Protein 5YDE (pdb70)

InterPro domains:
  IPR007852 Cdc73/Parafibromin [PTHR12466] (1-527)
  IPR031336 Cell division control protein 73, C-terminal [PF05179] (357-520)
  IPR032041 Paf1 complex subunit Cdc73, N-terminal domain [PF16050] (1-297)
  IPR038103 Cell division control protein 73, C-terminal domain superfamily [G3DSA:3.40.50.11990] (348-527)

Radius of gyration: 13.55 Å; Cα contacts (8 Å, |Δi|>4): 146; chains: 1; bounding box: 36×31×32 Å

Sequence (111 aa):
MADVLSVLRQYNIQKKKEIVVKGDEVIFGEFFSWPKKN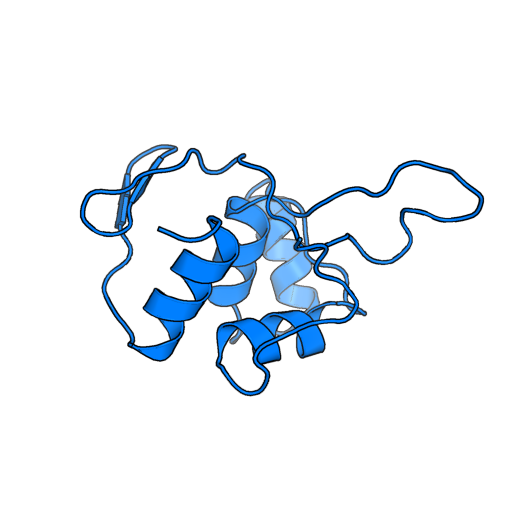VKKTNYVVWGTGKEGQPREYYTLDSILFLLNNVVHLSHPVYVRRAATENIPVVRRRRPDRKDLLGYLNGEEASTTSASIDRS

Secondary structure (DSSP, 8-state):
---HHHHHHHHHHHT---EEETTEEEETTEEEETT-EEEEEPTT-S-TTPPP-EEEHHHHHHHHHTTTS-HHHHHHHHHHHT-PPPPHHHHHHHHHHHTTS-S--TTB---

Structure (mmCIF, N/CA/C/O backbone):
data_5YDE
#
_entry.id   5YDE
#
_cell.length_a   38.091
_cell.length_b   43.683
_cell.length_c   67.626
_cell.angle_alpha   90.00
_cell.angle_beta   90.00
_cell.angle_gamma   90.00
#
_symmetry.space_group_name_H-M   'P 21 21 21'
#
loop_
_entity.id
_entity.type
_entity.pdbx_description
1 polymer Parafibromin
2 water water
#
loop_
_atom_site.group_PDB
_atom_site.id
_atom_site.type_symbol
_atom_site.label_atom_id
_atom_site.label_alt_id
_atom_site.label_comp_id
_atom_site.label_asym_id
_atom_site.label_entity_id
_atom_site.label_seq_id
_atom_site.pdbx_PDB_ins_code
_atom_site.Cartn_x
_atom_site.Cartn_y
_atom_site.Cartn_z
_atom_site.occupancy
_atom_site.B_iso_or_equiv
_atom_site.auth_seq_id
_atom_site.auth_comp_id
_atom_site.auth_asym_id
_atom_site.auth_atom_id
_atom_site.pdbx_PDB_model_num
ATOM 1 N N . MET A 1 2 ? 16.262 13.855 -1.395 0.68 17.45 1 MET A N 1
ATOM 2 C CA . MET A 1 2 ? 15.704 12.950 -0.393 1.00 19.91 1 MET A CA 1
ATOM 3 C C . MET A 1 2 ? 16.627 12.851 0.817 1.00 17.41 1 MET A C 1
ATOM 4 O O . MET A 1 2 ? 17.868 12.917 0.682 1.00 18.81 1 MET A O 1
ATOM 6 N N . ALA A 1 3 ? 16.006 12.697 1.977 1.00 18.29 2 ALA A N 1
ATOM 7 C CA . ALA A 1 3 ? 16.710 12.413 3.189 1.00 18.19 2 ALA A CA 1
ATOM 8 C C . ALA A 1 3 ? 16.915 10.886 3.282 0.65 14.01 2 ALA A C 1
ATOM 9 O O . ALA A 1 3 ? 16.626 10.124 2.366 0.50 11.64 2 ALA A O 1
ATOM 13 N N . ASP A 1 4 ? 17.451 10.437 4.394 1.00 12.97 3 ASP A N 1
ATOM 14 C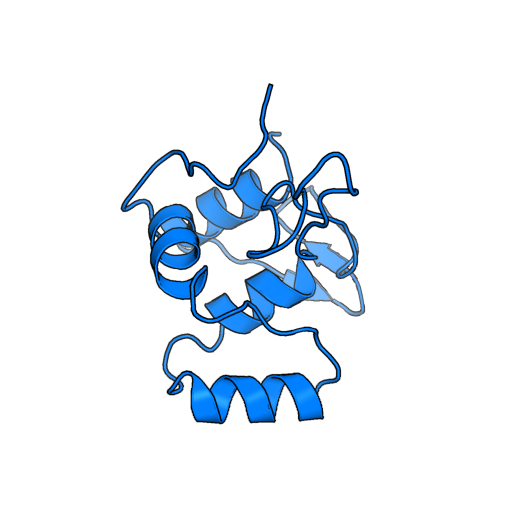 CA . ASP A 1 4 ? 17.665 9.024 4.658 1.00 11.87 3 ASP A CA 1
ATOM 15 C C . ASP A 1 4 ? 16.331 8.277 4.671 1.00 10.35 3 ASP A C 1
ATOM 16 O O . ASP A 1 4 ? 15.285 8.889 4.835 1.00 11.11 3 ASP A O 1
ATOM 24 N N . VAL A 1 5 ? 16.367 6.953 4.533 1.00 9.99 4 VAL A N 1
ATOM 25 C CA . VAL A 1 5 ? 15.154 6.181 4.391 1.00 9.48 4 VAL A CA 1
ATOM 26 C C . VAL A 1 5 ? 14.224 6.345 5.583 1.00 8.24 4 VAL A C 1
ATOM 27 O O . VAL A 1 5 ? 13.006 6.449 5.399 1.00 8.59 4 VAL A O 1
ATOM 40 N N . LEU A 1 6 ? 14.731 6.347 6.808 1.00 8.51 5 LEU A N 1
ATOM 41 C CA . LEU A 1 6 ? 13.838 6.461 7.942 1.00 8.33 5 LEU A CA 1
ATOM 42 C C . LEU A 1 6 ? 13.155 7.823 7.969 1.00 8.29 5 LEU A C 1
ATOM 43 O O . LEU A 1 6 ? 11.982 7.932 8.343 1.00 8.47 5 LEU A O 1
ATOM 56 N N . SER A 1 7 ? 13.861 8.874 7.575 1.00 8.63 6 SER A N 1
ATOM 57 C CA . SER A 1 7 ? 13.229 10.188 7.479 1.00 9.19 6 SER A CA 1
ATOM 58 C C . SER A 1 7 ? 12.134 10.233 6.424 1.00 8.51 6 SER A C 1
ATOM 59 O O . SER A 1 7 ? 11.112 10.912 6.603 1.00 8.84 6 SER A O 1
ATOM 67 N N . VAL A 1 8 ? 12.329 9.523 5.315 1.00 8.29 7 VAL A N 1
ATOM 68 C CA . VAL A 1 8 ? 11.298 9.415 4.285 1.00 8.26 7 VAL A CA 1
ATOM 69 C C . VAL A 1 8 ? 10.083 8.650 4.832 1.00 7.93 7 VAL A C 1
ATOM 70 O O . VAL A 1 8 ? 8.944 9.060 4.635 1.00 8.58 7 VAL A O 1
ATOM 83 N N . LEU A 1 9 ? 10.334 7.538 5.518 1.00 7.67 8 LEU A N 1
ATOM 84 C CA . LEU A 1 9 ? 9.229 6.793 6.126 1.00 7.76 8 LEU A CA 1
ATOM 85 C C . LEU A 1 9 ? 8.446 7.691 7.097 1.00 7.81 8 LEU A C 1
ATOM 86 O O . LEU A 1 9 ? 7.213 7.714 7.080 1.00 8.25 8 LEU A O 1
ATOM 102 N N . ARG A 1 10 ? 9.161 8.439 7.928 1.00 7.45 9 ARG A N 1
ATOM 103 C CA . ARG A 1 10 ? 8.518 9.385 8.836 1.00 7.72 9 ARG A CA 1
ATOM 104 C C . ARG A 1 10 ? 7.648 10.383 8.065 1.00 7.99 9 ARG A C 1
ATOM 105 O O . ARG A 1 10 ? 6.504 10.631 8.464 1.00 8.86 9 ARG A O 1
ATOM 126 N N . GLN A 1 11 ? 8.195 10.977 7.006 1.00 8.58 10 GLN A N 1
ATOM 127 C CA . GLN A 1 11 ? 7.439 11.940 6.225 1.00 10.12 10 GLN A CA 1
ATOM 128 C C . GLN A 1 11 ? 6.157 11.327 5.681 1.00 9.26 10 GLN A C 1
ATOM 129 O O . GLN A 1 11 ? 5.068 11.940 5.764 1.00 10.29 10 GLN A O 1
ATOM 137 N N . TYR A 1 12 ? 6.258 10.125 5.113 1.00 8.54 11 TYR A N 1
ATOM 138 C CA . TYR A 1 12 ? 5.084 9.479 4.555 1.00 9.41 11 TYR A CA 1
ATOM 139 C C . TYR A 1 12 ? 4.079 9.146 5.635 1.00 9.52 11 TYR A C 1
ATOM 140 O O . TYR A 1 12 ? 2.873 9.273 5.418 1.00 10.73 11 TYR A O 1
ATOM 158 N N . ASN A 1 13 ? 4.549 8.688 6.796 1.00 8.65 12 ASN A N 1
ATOM 159 C CA . ASN A 1 13 ? 3.637 8.380 7.871 1.00 8.66 12 ASN A CA 1
ATOM 160 C C . ASN A 1 13 ? 2.912 9.621 8.413 1.00 8.84 12 ASN A C 1
ATOM 161 O O . ASN A 1 13 ? 1.718 9.573 8.700 1.00 10.20 12 ASN A O 1
ATOM 172 N N . ILE A 1 14 ? 3.634 10.726 8.571 1.00 8.72 13 ILE A N 1
ATOM 173 C CA . ILE A 1 14 ? 3.034 11.959 9.070 1.00 9.34 13 ILE A CA 1
ATOM 174 C C . ILE A 1 14 ? 1.928 12.429 8.117 1.00 10.13 13 ILE A C 1
ATOM 175 O O . ILE A 1 14 ? 0.850 12.868 8.561 1.00 11.47 13 ILE A O 1
ATOM 191 N N . GLN A 1 15 ? 2.200 12.343 6.810 1.00 10.65 14 GLN A N 1
ATOM 192 C CA . GLN A 1 15 ? 1.218 12.779 5.815 1.00 12.11 14 GLN A CA 1
ATOM 193 C C . GLN A 1 15 ? 0.171 11.729 5.437 1.00 12.03 14 GLN A C 1
ATOM 194 O O . GLN A 1 15 ? -0.764 12.025 4.698 1.00 13.22 14 GLN A O 1
ATOM 208 N N . LYS A 1 16 ? 0.337 10.511 5.925 1.00 11.32 15 LYS A N 1
ATOM 209 C CA . LYS A 1 16 ? -0.457 9.357 5.550 1.00 12.22 15 LYS A CA 1
ATOM 210 C C . LYS A 1 16 ? -0.478 9.185 4.036 1.00 13.02 15 LYS A C 1
ATOM 211 O O . LYS A 1 16 ? -1.509 8.914 3.429 1.00 16.17 15 LYS A O 1
ATOM 227 N N . LYS A 1 17 ? 0.701 9.340 3.449 1.00 12.55 16 LYS A N 1
ATOM 228 C CA A LYS A 1 17 ? 0.913 9.076 2.035 0.59 13.29 16 LYS A CA 1
ATOM 229 C CA B LYS A 1 17 ? 0.925 9.089 2.042 0.41 14.46 16 LYS A CA 1
ATOM 230 C C . LYS A 1 17 ? 1.155 7.599 1.823 1.00 13.40 16 LYS A C 1
ATOM 231 O O . LYS A 1 17 ? 1.790 6.924 2.640 1.00 13.79 16 LYS A O 1
ATOM 248 N N . GLU A 1 18 ? 0.667 7.106 0.705 1.00 14.79 17 GLU A N 1
ATOM 249 C CA . GLU A 1 18 ? 0.753 5.709 0.370 1.00 15.75 17 GLU A CA 1
ATOM 250 C C . GLU A 1 18 ? 2.196 5.237 0.260 1.00 13.88 17 GLU A C 1
ATOM 251 O O . GLU A 1 18 ? 2.996 5.817 -0.451 1.00 14.44 17 GLU A O 1
ATOM 263 N N . ILE A 1 19 ? 2.473 4.151 0.972 1.00 13.18 18 ILE A N 1
ATOM 264 C CA . ILE A 1 19 ? 3.730 3.412 0.911 1.00 12.87 18 ILE A CA 1
ATOM 265 C C . ILE A 1 19 ? 3.424 2.080 0.236 1.00 13.76 18 ILE A C 1
ATOM 266 O O . ILE A 1 19 ? 2.447 1.431 0.594 1.00 16.90 18 ILE A O 1
ATOM 282 N N . VAL A 1 20 ? 4.223 1.680 -0.746 1.00 11.52 19 VAL A N 1
ATOM 283 C CA . VAL A 1 20 ? 3.943 0.465 -1.500 1.00 11.38 19 VAL A CA 1
ATOM 284 C C . VAL A 1 20 ? 4.998 -0.574 -1.177 1.00 11.55 19 VAL A C 1
ATOM 285 O O . VAL A 1 20 ? 6.182 -0.312 -1.313 1.00 13.66 19 VAL A O 1
ATOM 298 N N . VAL A 1 21 ? 4.576 -1.755 -0.742 1.00 12.56 20 VAL A N 1
ATOM 299 C CA . VAL A 1 21 ? 5.500 -2.862 -0.543 1.00 14.37 20 VAL A CA 1
ATOM 300 C C . VAL A 1 21 ? 5.240 -3.851 -1.661 1.00 15.30 20 VAL A C 1
ATOM 301 O O . VAL A 1 21 ? 4.127 -4.330 -1.789 1.00 17.49 20 VAL A O 1
ATOM 314 N N . LYS A 1 22 ? 6.269 -4.125 -2.466 1.00 15.22 21 LYS A N 1
ATOM 315 C CA . LYS A 1 22 ? 6.185 -5.022 -3.623 1.00 17.79 21 LYS A CA 1
ATOM 316 C C . LYS A 1 22 ? 7.355 -5.965 -3.499 1.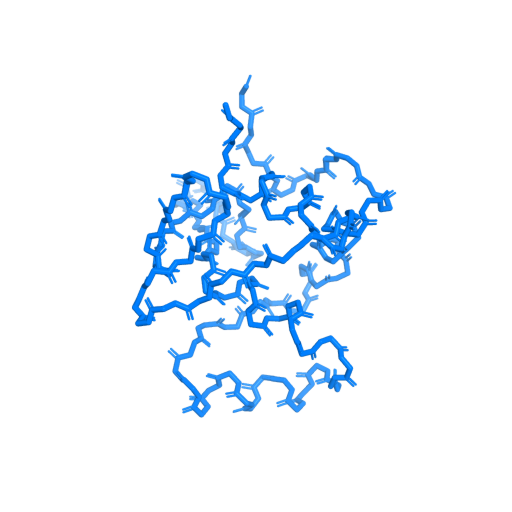00 16.09 21 LYS A C 1
ATOM 317 O O . LYS A 1 22 ? 8.489 -5.550 -3.712 1.00 15.18 21 LYS A O 1
ATOM 323 N N . GLY A 1 23 ? 7.098 -7.225 -3.164 1.00 17.22 22 GLY A N 1
ATOM 324 C CA . GLY A 1 23 ? 8.192 -8.162 -3.001 1.00 17.11 22 GLY A CA 1
ATOM 325 C C . GLY A 1 23 ? 9.072 -7.690 -1.866 1.00 16.21 22 GLY A C 1
ATOM 326 O O . GLY A 1 23 ? 8.579 -7.394 -0.777 1.00 17.49 22 GLY A O 1
ATOM 330 N N . ASP A 1 24 ? 10.365 -7.557 -2.138 1.00 14.65 23 ASP A N 1
ATOM 331 C CA . ASP A 1 24 ? 11.307 -7.069 -1.141 1.00 14.51 23 ASP A CA 1
ATOM 332 C C . ASP A 1 24 ? 11.597 -5.578 -1.267 1.00 13.35 23 ASP A C 1
ATOM 333 O O . ASP A 1 24 ? 12.473 -5.079 -0.577 1.00 15.38 23 ASP A O 1
ATOM 342 N N . GLU A 1 25 ? 10.833 -4.862 -2.089 1.00 11.61 24 GLU A N 1
ATOM 343 C CA . GLU A 1 25 ? 10.990 -3.415 -2.214 1.00 11.29 24 GLU A CA 1
ATOM 344 C C . GLU A 1 25 ? 9.986 -2.683 -1.361 1.00 10.50 24 GLU A C 1
ATOM 345 O O . GLU A 1 25 ? 8.823 -3.075 -1.309 1.00 12.79 24 GLU A O 1
ATOM 357 N N . VAL A 1 26 ? 10.425 -1.581 -0.771 1.00 9.40 25 VAL A N 1
ATOM 358 C CA . VAL A 1 26 ? 9.536 -0.640 -0.110 1.00 9.28 25 VAL A CA 1
ATOM 359 C C . VAL A 1 26 ? 9.674 0.674 -0.881 1.00 8.61 25 VAL A C 1
ATOM 360 O O . VAL A 1 26 ? 10.766 1.228 -1.006 1.00 9.58 25 VAL A O 1
ATOM 373 N N . ILE A 1 27 ? 8.547 1.127 -1.437 1.00 8.68 26 ILE A N 1
ATOM 374 C CA . ILE A 1 27 ? 8.510 2.188 -2.445 1.00 8.50 26 ILE A CA 1
ATOM 375 C C . ILE A 1 27 ? 7.783 3.409 -1.900 1.00 8.51 26 ILE A C 1
ATOM 376 O O . ILE A 1 27 ? 6.644 3.322 -1.415 1.00 9.33 26 ILE A O 1
ATOM 392 N N . PHE A 1 28 ? 8.474 4.536 -2.009 1.00 8.46 27 PHE A N 1
ATOM 393 C CA . PHE A 1 28 ? 8.037 5.848 -1.560 1.00 8.91 27 PHE A CA 1
ATOM 394 C C . PHE A 1 28 ? 8.083 6.764 -2.794 1.00 9.27 27 PHE A C 1
ATOM 395 O O . PHE A 1 28 ? 9.108 7.364 -3.113 1.00 10.67 27 PHE A O 1
ATOM 412 N N . GLY A 1 29 ? 6.989 6.819 -3.532 1.00 10.36 28 GLY A N 1
ATOM 413 C CA . GLY A 1 29 ? 6.976 7.595 -4.765 1.00 12.17 28 GLY A CA 1
ATOM 414 C C . GLY A 1 29 ? 8.013 7.075 -5.778 1.00 15.59 28 GLY A C 1
ATOM 415 O O . GLY A 1 29 ? 7.989 5.909 -6.141 1.00 18.88 28 GLY A O 1
ATOM 419 N N . GLU A 1 30 ? 8.954 7.935 -6.171 1.00 18.34 29 GLU A N 1
ATOM 420 C CA . GLU A 1 30 ? 10.055 7.590 -7.069 1.00 20.18 29 GLU A CA 1
ATOM 421 C C . GLU A 1 30 ? 11.104 6.726 -6.446 1.00 20.90 29 GLU A C 1
ATOM 422 O O . GLU A 1 30 ? 11.940 6.165 -7.150 1.00 24.55 29 GLU A O 1
ATOM 430 N N . PHE A 1 31 ? 11.099 6.666 -5.132 1.00 16.27 30 PHE A N 1
ATOM 431 C CA A PHE A 1 31 ? 12.216 6.134 -4.344 0.52 14.24 30 PHE A CA 1
ATOM 432 C CA B PHE A 1 31 ? 12.220 6.079 -4.469 0.48 14.03 30 PHE A CA 1
ATOM 433 C C . PHE A 1 31 ? 11.889 4.708 -3.931 1.00 11.72 30 PHE A C 1
ATOM 434 O O . PHE A 1 31 ? 10.754 4.389 -3.714 1.00 11.49 30 PHE A O 1
ATOM 457 N N . SER A 1 32 ? 12.902 3.864 -3.814 1.00 12.69 31 SER A N 1
ATOM 458 C CA . SER A 1 32 ? 12.714 2.494 -3.357 1.00 12.38 31 SER A CA 1
ATOM 459 C C . SER A 1 32 ? 13.932 2.084 -2.585 1.00 10.91 31 SER A C 1
ATOM 460 O O . SER A 1 32 ? 15.052 2.454 -2.952 1.00 12.72 31 SER A O 1
ATOM 4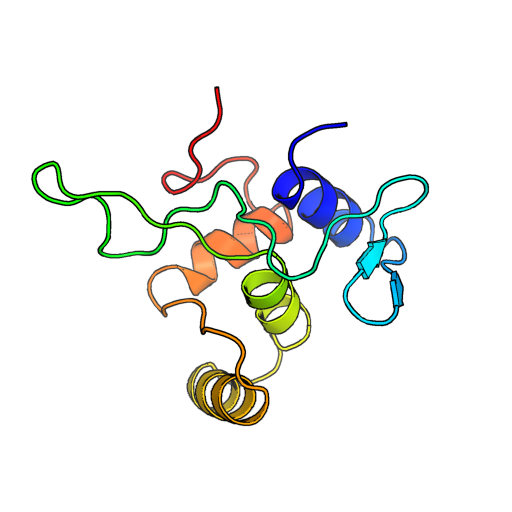68 N N . TRP A 1 33 ? 13.699 1.309 -1.527 1.00 10.13 32 TRP A N 1
ATOM 469 C CA . TRP A 1 33 ? 14.770 0.658 -0.807 1.00 10.42 32 TRP A CA 1
ATOM 470 C C . TRP A 1 33 ? 14.400 -0.801 -0.577 1.00 10.63 32 TRP A C 1
ATOM 471 O O . TRP A 1 33 ? 13.225 -1.143 -0.414 1.00 10.89 32 TRP A O 1
ATOM 492 N N . PRO A 1 34 ? 15.407 -1.668 -0.474 1.00 11.41 33 PRO A N 1
ATOM 493 C CA . PRO A 1 34 ? 15.133 -3.039 -0.038 1.00 11.90 33 PRO A CA 1
ATOM 494 C C . PRO A 1 34 ? 14.676 -3.049 1.420 1.00 10.60 33 PRO A C 1
ATOM 495 O O . PRO A 1 34 ? 15.111 -2.223 2.230 1.00 11.11 33 PRO A O 1
ATOM 506 N N . LYS A 1 35 ? 13.836 -4.016 1.760 1.00 10.93 34 LYS A N 1
ATOM 507 C CA A LYS A 1 35 ? 13.338 -4.215 3.133 0.70 11.00 34 LYS A CA 1
ATOM 508 C CA B LYS A 1 35 ? 13.346 -4.026 3.116 0.30 10.99 34 LYS A CA 1
ATOM 509 C C . LYS A 1 35 ? 14.469 -4.251 4.131 1.00 9.70 34 LYS A C 1
ATOM 510 O O . LYS A 1 35 ? 14.334 -3.811 5.267 1.00 10.33 34 LYS A O 1
ATOM 521 N N . ASN A 1 36 ? 15.588 -4.859 3.738 1.00 10.20 35 ASN A N 1
ATOM 522 C CA . ASN A 1 36 ? 16.681 -5.066 4.676 1.00 11.07 35 ASN A CA 1
ATOM 523 C C . ASN A 1 36 ? 17.661 -3.904 4.787 1.00 10.31 35 ASN A C 1
ATOM 524 O O . ASN A 1 36 ? 18.679 -4.012 5.471 1.00 11.10 35 ASN A O 1
ATOM 535 N N . VAL A 1 37 ? 17.369 -2.767 4.162 1.00 9.74 36 VAL A N 1
ATOM 536 C CA . VAL A 1 37 ? 18.256 -1.624 4.319 1.00 9.94 36 VAL A CA 1
ATOM 537 C C . VAL A 1 37 ? 18.355 -1.220 5.779 1.00 8.95 36 VAL A C 1
AT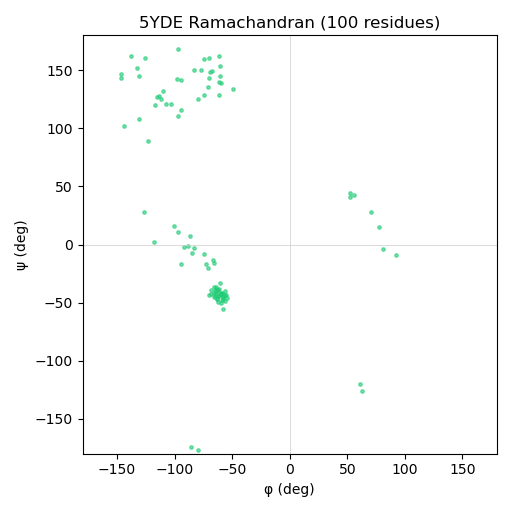OM 538 O O . VAL A 1 37 ? 17.364 -1.198 6.507 1.00 9.21 36 VAL A O 1
ATOM 551 N N . LYS A 1 38 ? 19.556 -0.881 6.219 1.00 8.98 37 LYS A N 1
ATOM 552 C CA A LYS A 1 38 ? 19.748 -0.351 7.559 0.51 8.94 37 LYS A CA 1
ATOM 553 C CA B LYS A 1 38 ? 19.729 -0.342 7.557 0.49 9.55 37 LYS A CA 1
ATOM 554 C C . LYS A 1 38 ? 19.343 1.117 7.644 1.00 8.84 37 LYS A C 1
ATOM 555 O O . LYS A 1 38 ? 19.760 1.941 6.822 1.00 9.90 37 LYS A O 1
ATOM 566 N N . THR A 1 39 ? 18.515 1.420 8.626 1.00 8.16 38 THR A N 1
ATOM 567 C CA . THR A 1 39 ? 18.192 2.783 8.973 1.00 8.15 38 THR A CA 1
ATOM 568 C C . THR A 1 39 ? 19.316 3.384 9.816 1.00 8.67 38 THR A C 1
ATOM 569 O O . THR A 1 39 ? 20.300 2.718 10.115 1.00 9.58 38 THR A O 1
ATOM 580 N N . ASN A 1 40 ? 19.116 4.624 10.267 1.00 8.31 39 ASN A N 1
ATOM 581 C CA . ASN A 1 40 ? 20.033 5.289 11.167 1.00 8.93 39 ASN A CA 1
ATOM 582 C C . ASN A 1 40 ? 19.567 5.268 12.623 1.00 8.20 39 ASN A C 1
ATOM 583 O O . ASN A 1 40 ? 20.120 5.996 13.448 1.00 9.17 39 ASN A O 1
ATOM 594 N N . TYR A 1 41 ? 18.603 4.403 12.957 1.00 7.95 40 TYR A N 1
ATOM 595 C CA . TYR A 1 41 ? 18.124 4.287 14.334 1.00 8.01 40 TYR A CA 1
ATOM 596 C C . TYR A 1 41 ? 18.870 3.153 15.041 1.00 7.77 40 TYR A C 1
ATOM 597 O O . TYR A 1 41 ? 18.761 1.990 14.656 1.00 7.90 40 TYR A O 1
ATOM 615 N N . VAL A 1 42 ? 19.633 3.529 16.064 1.00 7.65 41 VAL A N 1
ATOM 616 C CA . VAL A 1 42 ? 20.460 2.607 16.836 1.00 7.75 41 VAL A CA 1
ATOM 617 C C . VAL A 1 42 ? 19.587 1.702 17.713 1.00 7.67 41 VAL A C 1
ATOM 618 O O . VAL A 1 42 ? 18.679 2.168 18.410 1.00 8.75 41 VAL A O 1
ATOM 631 N N . VAL A 1 43 ? 19.908 0.420 17.717 1.00 7.64 42 VAL A N 1
ATOM 632 C CA . VAL A 1 43 ? 19.223 -0.566 18.554 1.00 8.00 42 VAL A CA 1
ATOM 633 C C . VAL A 1 43 ? 19.659 -0.402 20.009 1.00 8.30 42 VAL A C 1
ATOM 634 O O . VAL A 1 43 ? 20.843 -0.421 20.336 1.00 8.78 42 VAL A O 1
ATOM 647 N N . TRP A 1 44 ? 18.675 -0.299 20.906 1.00 8.53 43 TRP A N 1
ATOM 648 C CA . TRP A 1 44 ? 18.941 -0.214 22.328 1.00 9.91 43 TRP A CA 1
ATOM 649 C C . TRP A 1 44 ? 19.894 -1.302 22.771 1.00 10.65 43 TRP A C 1
ATOM 650 O O . TRP A 1 44 ? 19.730 -2.468 22.440 1.00 12.01 43 TRP A O 1
ATOM 668 N N . GLY A 1 45 ? 20.883 -0.907 23.566 1.00 12.83 44 GLY A N 1
ATOM 669 C CA . GLY A 1 45 ? 21.840 -1.840 24.128 1.00 14.93 44 GLY A CA 1
ATOM 670 C C . GLY A 1 45 ? 23.087 -2.013 23.295 1.00 13.74 44 GLY A C 1
ATOM 671 O O . GLY A 1 45 ? 24.040 -2.623 23.776 1.00 17.16 44 GLY A O 1
ATOM 675 N N . THR A 1 46 ? 23.111 -1.474 22.087 1.00 10.30 45 THR A N 1
ATOM 676 C CA . THR A 1 46 ? 24.285 -1.571 21.251 1.00 9.91 45 THR A CA 1
ATOM 677 C C . THR A 1 46 ? 25.149 -0.318 21.353 1.00 9.88 45 THR A C 1
ATOM 678 O O . THR A 1 46 ? 24.744 0.695 21.911 1.00 11.58 45 THR A O 1
ATOM 689 N N . GLY A 1 47 ? 26.366 -0.383 20.834 1.00 9.93 46 GLY A N 1
ATOM 690 C CA . GLY A 1 47 ? 27.285 0.738 20.918 1.00 10.96 46 GLY A CA 1
ATOM 691 C C . GLY A 1 47 ? 27.846 1.036 22.288 1.00 11.92 46 GLY A C 1
ATOM 692 O O . GLY A 1 47 ? 28.170 2.184 22.573 1.00 13.89 46 GLY A O 1
ATOM 696 N N . LYS A 1 48 ? 27.952 0.011 23.128 1.00 12.13 47 LYS A N 1
ATOM 697 C CA . LYS A 1 48 ? 28.515 0.178 24.469 1.00 14.68 47 LYS A CA 1
ATOM 698 C C . LYS A 1 48 ? 29.998 -0.149 24.501 1.00 13.53 47 LYS A C 1
ATOM 699 O O . LYS A 1 48 ? 30.455 -1.078 23.844 1.00 13.01 47 LYS A O 1
ATOM 705 N N . GLU A 1 49 ? 30.751 0.633 25.265 1.00 14.82 48 GLU A N 1
ATOM 706 C CA . GLU A 1 49 ? 32.176 0.370 25.476 1.00 16.73 48 GLU A CA 1
ATOM 707 C C . GLU A 1 49 ? 32.972 0.184 24.184 1.00 15.67 48 GLU A C 1
ATOM 708 O O . GLU A 1 49 ? 33.867 -0.666 24.105 1.00 17.98 48 GLU A O 1
ATOM 720 N N . GLY A 1 50 ? 32.672 1.007 23.184 1.00 14.65 49 GLY A N 1
ATOM 721 C CA . GLY A 1 50 ? 33.412 0.976 21.933 1.00 15.04 49 GLY A CA 1
ATOM 722 C C . GLY A 1 50 ? 32.961 -0.121 20.992 1.00 12.84 49 GLY A C 1
ATOM 723 O O . GLY A 1 50 ? 33.469 -0.198 19.865 1.00 14.21 49 GLY A O 1
ATOM 727 N N . GLN A 1 51 ? 32.021 -0.963 21.433 1.00 11.03 50 GLN A N 1
ATOM 728 C CA . GLN A 1 51 ? 31.489 -2.014 20.586 1.00 10.03 50 GLN A CA 1
ATOM 729 C C . GLN A 1 51 ? 30.634 -1.384 19.486 1.00 9.41 50 GLN A C 1
ATOM 730 O O . GLN A 1 51 ? 30.151 -0.250 19.620 1.00 9.76 50 GLN A O 1
ATOM 744 N N . PRO A 1 52 ? 30.396 -2.122 18.409 1.00 9.32 51 PRO A N 1
ATOM 745 C CA . PRO A 1 52 ? 29.609 -1.538 17.331 1.00 9.81 51 PRO A CA 1
ATOM 746 C C . PRO A 1 52 ? 28.189 -1.165 17.754 1.00 8.56 51 PRO A C 1
ATOM 747 O O . PRO A 1 52 ? 27.501 -1.914 18.452 1.00 8.94 51 PRO A O 1
ATOM 758 N N . ARG A 1 53 ? 27.738 -0.022 17.259 1.00 9.01 52 ARG A N 1
ATOM 759 C CA . ARG A 1 53 ? 26.317 0.252 17.156 1.00 9.25 52 ARG A CA 1
ATOM 760 C C . ARG A 1 53 ? 25.707 -0.659 16.088 1.00 9.20 52 ARG A C 1
ATOM 761 O O . ARG A 1 53 ? 26.360 -1.015 15.094 1.00 10.88 52 ARG A O 1
ATOM 782 N N . GLU A 1 54 ? 24.454 -1.017 16.303 1.00 8.53 53 GLU A N 1
ATOM 783 C CA . GLU A 1 54 ? 23.675 -1.711 15.284 1.00 8.49 53 GLU A CA 1
ATOM 784 C C . GLU A 1 54 ? 22.406 -0.924 15.051 1.00 8.01 53 GLU A C 1
ATOM 785 O O . GLU A 1 54 ? 22.012 -0.133 15.910 1.00 8.05 53 GLU A O 1
ATOM 797 N N . TYR A 1 55 ? 21.783 -1.163 13.911 1.00 8.50 54 TYR A N 1
ATOM 798 C CA . TYR A 1 55 ? 20.686 -0.330 13.432 1.00 8.54 54 TYR A CA 1
ATOM 799 C C . TYR A 1 55 ? 19.512 -1.198 13.027 1.00 8.28 54 TYR A C 1
ATOM 800 O O . TYR A 1 55 ? 19.688 -2.268 12.460 1.00 10.65 54 TYR A O 1
ATOM 818 N N . TYR A 1 56 ? 18.301 -0.714 13.245 1.00 7.70 55 TYR A N 1
ATOM 819 C CA . TYR A 1 56 ? 17.140 -1.423 12.747 1.00 7.30 55 TYR A CA 1
ATOM 820 C C . TYR A 1 56 ? 17.058 -1.351 11.243 1.00 7.58 55 TYR A C 1
ATOM 821 O O . TYR A 1 56 ? 17.340 -0.313 10.628 1.00 8.03 55 TYR A O 1
ATOM 839 N N . THR A 1 57 ? 16.612 -2.437 10.628 1.00 7.98 56 THR A N 1
ATOM 840 C CA . THR A 1 57 ? 16.250 -2.407 9.233 1.00 8.04 56 THR A CA 1
ATOM 841 C C . THR A 1 57 ? 14.918 -1.687 9.024 1.00 7.69 56 THR A C 1
ATOM 842 O O . THR A 1 57 ? 14.077 -1.560 9.903 1.00 7.85 56 THR A O 1
ATOM 853 N N . LEU A 1 58 ? 14.729 -1.249 7.782 1.00 7.77 57 LEU A N 1
ATOM 854 C CA . LEU A 1 58 ? 13.449 -0.696 7.368 1.00 8.20 57 LEU A CA 1
ATOM 855 C C . LEU A 1 58 ? 12.314 -1.683 7.664 1.00 7.95 57 LEU A C 1
ATOM 856 O O . LEU A 1 58 ? 11.271 -1.295 8.179 1.00 8.73 57 LEU A O 1
ATOM 872 N N . ASP A 1 59 ? 12.505 -2.952 7.321 1.00 8.46 58 ASP A N 1
ATOM 873 C CA . ASP A 1 59 ? 11.449 -3.947 7.524 1.00 8.97 58 ASP A CA 1
ATOM 874 C C . ASP A 1 59 ? 11.044 -4.000 8.987 1.00 8.44 58 ASP A C 1
ATOM 875 O O . ASP A 1 59 ? 9.858 -4.063 9.315 1.00 8.96 58 ASP A O 1
ATOM 884 N N . SER A 1 60 ? 12.022 -3.992 9.892 1.00 7.84 59 SER A N 1
ATOM 885 C CA . SER A 1 60 ? 11.691 -4.068 11.305 1.00 7.75 59 SER A CA 1
ATOM 886 C C . SER A 1 60 ? 10.838 -2.879 11.742 1.00 7.84 59 SER A C 1
ATOM 887 O O . SER A 1 60 ? 9.864 -3.024 12.485 1.00 8.09 59 SER A O 1
ATOM 895 N N . ILE A 1 61 ? 11.217 -1.678 11.301 1.00 7.63 60 ILE A N 1
ATOM 896 C CA . ILE A 1 61 ? 10.496 -0.494 11.714 1.00 7.64 60 ILE A CA 1
ATOM 897 C C . ILE A 1 61 ? 9.108 -0.430 11.079 1.00 7.75 60 ILE A C 1
ATOM 898 O O . ILE A 1 61 ? 8.127 -0.116 11.763 1.00 8.41 60 ILE A O 1
ATOM 914 N N . LEU A 1 62 ? 9.020 -0.731 9.787 1.00 8.08 61 LEU A N 1
ATOM 915 C CA . LEU A 1 62 ? 7.732 -0.715 9.102 1.00 8.84 61 LEU A CA 1
ATOM 916 C C . LEU A 1 62 ? 6.777 -1.747 9.710 1.00 9.06 61 LEU A C 1
ATOM 917 O O . LEU A 1 62 ? 5.571 -1.479 9.859 1.00 10.17 61 LEU A O 1
ATOM 933 N N . PHE A 1 63 ? 7.296 -2.929 10.072 1.00 9.00 62 PHE A N 1
ATOM 934 C CA . PHE A 1 63 ? 6.438 -3.942 10.665 1.00 9.50 62 PHE A CA 1
ATOM 935 C C . PHE A 1 63 ? 5.882 -3.464 12.014 1.00 9.36 62 PHE A C 1
ATOM 936 O O . PHE A 1 63 ? 4.698 -3.679 12.320 1.00 10.18 62 PHE A O 1
ATOM 953 N N . LEU A 1 64 ? 6.718 -2.831 12.843 1.00 8.62 63 LEU A N 1
ATOM 954 C CA . LEU A 1 64 ? 6.170 -2.233 14.068 1.00 8.78 63 LEU A CA 1
ATOM 955 C C . LEU A 1 64 ? 5.096 -1.180 13.762 1.00 8.91 63 LEU A C 1
ATOM 956 O O . LEU A 1 64 ? 4.012 -1.192 14.332 1.00 9.47 63 LEU A O 1
ATOM 972 N N . LEU A 1 65 ? 5.419 -0.249 12.862 1.00 9.21 64 LEU A N 1
ATOM 973 C CA . LEU A 1 65 ? 4.491 0.831 12.555 1.00 9.85 64 LEU A CA 1
ATOM 974 C C . LEU A 1 65 ? 3.137 0.303 12.104 1.00 10.66 64 LEU A C 1
ATOM 975 O O . LEU A 1 65 ? 2.084 0.807 12.521 1.00 11.98 64 LEU A O 1
ATOM 991 N N . ASN A 1 66 ? 3.157 -0.709 11.253 1.00 11.02 65 ASN A N 1
ATOM 992 C CA . ASN A 1 66 ? 1.918 -1.275 10.738 1.00 13.11 65 ASN A CA 1
ATOM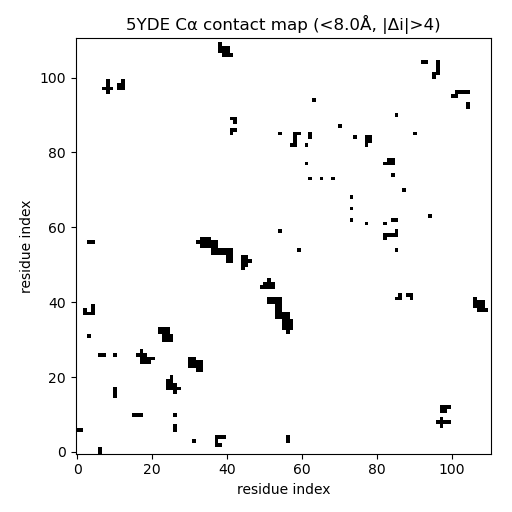 993 C C . ASN A 1 66 ? 1.154 -2.132 11.752 1.00 13.07 65 ASN A C 1
ATOM 994 O O . ASN A 1 66 ? 0.013 -2.505 11.513 1.00 15.44 65 ASN A O 1
ATOM 1005 N N . ASN A 1 67 ? 1.776 -2.402 12.894 1.00 12.01 66 ASN A N 1
ATOM 1006 C CA . ASN A 1 67 ? 1.220 -3.270 13.932 1.00 11.84 66 ASN A CA 1
ATOM 1007 C C . ASN A 1 67 ? 1.185 -2.597 15.288 1.00 11.40 66 ASN A C 1
ATOM 1008 O O . ASN A 1 67 ? 1.171 -3.283 16.308 1.00 11.39 66 ASN A O 1
ATOM 1019 N N . VAL A 1 68 ? 1.084 -1.267 15.306 1.00 12.48 67 VAL A N 1
ATOM 1020 C CA A VAL A 1 68 ? 1.089 -0.531 16.573 0.53 12.55 67 VAL A CA 1
ATOM 1021 C CA B VAL A 1 68 ? 1.113 -0.532 16.556 0.47 14.13 67 VAL A CA 1
ATOM 1022 C C . VAL A 1 68 ? -0.084 -0.855 17.469 1.00 13.40 67 VAL A C 1
ATOM 1023 O O . VAL A 1 68 ? -0.013 -0.655 18.684 1.00 15.98 67 VAL A O 1
ATOM 1030 N N . HIS A 1 69 ? -1.172 -1.348 16.872 1.00 13.02 68 HIS A N 1
ATOM 1031 C CA . HIS A 1 69 ? -2.368 -1.701 17.623 1.00 13.88 68 HIS A CA 1
ATOM 1032 C C . HIS A 1 69 ? -2.200 -2.936 18.485 1.00 13.09 68 HIS A C 1
ATOM 1033 O O . HIS A 1 69 ? -2.996 -3.160 19.416 1.00 14.74 68 HIS A O 1
ATOM 1047 N N . LEU A 1 70 ? -1.211 -3.767 18.172 1.00 11.70 69 LEU A N 1
ATOM 1048 C CA . LEU A 1 70 ? -0.989 -4.954 18.974 1.00 11.40 69 LEU A CA 1
ATOM 1049 C C . LEU A 1 70 ? -0.287 -4.584 20.258 1.00 11.83 69 LEU A C 1
ATOM 1050 O O . LEU A 1 70 ? 0.524 -3.645 20.276 1.00 13.73 69 LEU A O 1
ATOM 1066 N N . SER A 1 71 ? -0.526 -5.327 21.325 1.00 11.91 70 SER A N 1
ATOM 1067 C CA . SER A 1 71 ? 0.301 -5.189 22.492 1.00 12.50 70 SER A CA 1
ATOM 1068 C C . SER A 1 71 ? 1.719 -5.542 22.084 1.00 12.07 70 SER A C 1
ATOM 1069 O O . SER A 1 71 ? 1.956 -6.317 21.144 1.00 11.21 70 SER A O 1
ATOM 1077 N N . HIS A 1 72 ? 2.676 -4.983 22.799 1.00 13.47 71 HIS A N 1
ATOM 1078 C CA . HIS A 1 72 ? 4.026 -5.304 22.465 1.00 13.61 71 HIS A CA 1
ATOM 1079 C C . HIS A 1 72 ? 4.296 -6.830 22.572 1.00 12.68 71 HIS A C 1
ATOM 1080 O O . HIS A 1 72 ? 4.913 -7.425 21.684 1.00 12.81 71 HIS A O 1
ATOM 1094 N N . PRO A 1 73 ? 3.776 -7.503 23.608 1.00 13.64 72 PRO A N 1
ATOM 1095 C CA . PRO A 1 73 ? 4.012 -8.953 23.636 1.00 14.29 72 PRO A CA 1
ATOM 1096 C C . PRO A 1 73 ? 3.434 -9.741 22.444 1.00 11.78 72 PRO A C 1
ATOM 1097 O O . PRO A 1 73 ? 4.050 -10.675 21.950 1.00 12.37 72 PRO A O 1
ATOM 1108 N N . VAL A 1 74 ? 2.262 -9.375 21.968 1.00 10.43 73 VAL A N 1
ATOM 1109 C CA . VAL A 1 74 ? 1.718 -10.030 20.783 1.00 9.72 73 VAL A CA 1
ATOM 1110 C C . VAL A 1 74 ? 2.557 -9.673 19.550 1.00 9.36 73 VAL A C 1
ATOM 1111 O O . VAL A 1 74 ? 2.833 -10.538 18.704 1.00 9.73 73 VAL A O 1
ATOM 1124 N N . TYR A 1 75 ? 2.929 -8.403 19.428 1.00 9.24 74 TYR A N 1
ATOM 1125 C CA . TYR A 1 75 ? 3.787 -7.962 18.337 1.00 9.23 74 TYR A CA 1
ATOM 1126 C C . TYR A 1 75 ? 5.088 -8.764 18.284 1.00 8.82 74 TYR A C 1
ATOM 1127 O O . TYR A 1 75 ? 5.526 -9.150 17.189 1.00 8.99 74 TYR A O 1
ATOM 1145 N N . VAL A 1 76 ? 5.704 -9.011 19.436 1.00 10.02 75 VAL A N 1
ATOM 1146 C CA . VAL A 1 76 ? 6.941 -9.771 19.450 1.00 11.29 75 VAL A CA 1
ATOM 1147 C C . VAL A 1 76 ? 6.710 -11.162 18.828 1.00 11.55 75 VAL A C 1
ATOM 1148 O O . VAL A 1 76 ? 7.535 -11.681 18.035 1.00 12.44 75 VAL A O 1
ATOM 1161 N N . ARG A 1 77 ? 5.594 -11.785 19.184 1.00 11.54 76 ARG A N 1
ATOM 1162 C CA . ARG A 1 77 ? 5.296 -13.091 18.639 1.00 12.72 76 ARG A CA 1
ATOM 1163 C C . ARG A 1 77 ? 4.982 -13.057 17.140 1.00 11.23 76 ARG A C 1
ATOM 1164 O O . ARG A 1 77 ? 5.404 -13.945 16.372 1.00 11.94 76 ARG A O 1
ATOM 1181 N N . ARG A 1 78 ? 4.261 -12.034 16.698 1.00 10.55 77 ARG A N 1
ATOM 1182 C CA . ARG A 1 78 ? 3.988 -11.863 15.277 1.00 10.61 77 ARG A CA 1
ATOM 1183 C C . ARG A 1 78 ? 5.275 -11.657 14.483 1.00 9.87 77 ARG A C 1
ATOM 1184 O O . ARG A 1 78 ? 5.445 -12.215 13.392 1.00 10.77 77 ARG A O 1
ATOM 1205 N N . ALA A 1 79 ? 6.163 -10.817 15.005 1.00 9.73 78 ALA A N 1
ATOM 1206 C CA . ALA A 1 79 ? 7.430 -10.566 14.343 1.00 9.88 78 ALA A CA 1
ATOM 1207 C C . ALA A 1 79 ? 8.231 -11.858 14.198 1.00 9.92 78 ALA A C 1
ATOM 1208 O O . ALA A 1 79 ? 8.828 -12.129 13.142 1.00 10.45 78 ALA A O 1
ATOM 1215 N N . ALA A 1 80 ? 8.233 -12.665 15.256 1.00 10.85 79 ALA A N 1
ATOM 1216 C CA . ALA A 1 80 ? 8.907 -13.972 15.173 1.00 11.78 79 ALA A CA 1
ATOM 1217 C C . ALA A 1 80 ? 8.295 -14.817 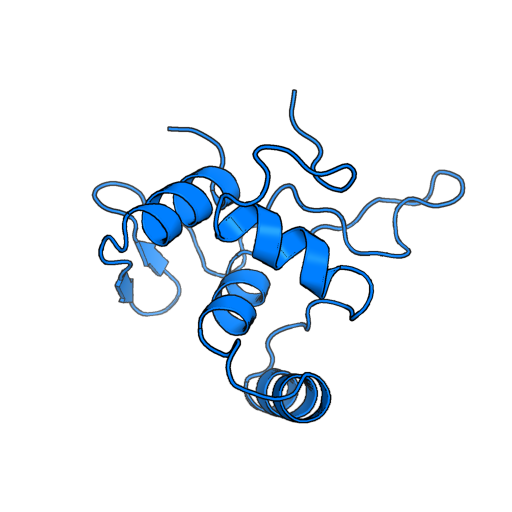14.060 1.00 11.43 79 ALA A C 1
ATOM 1218 O O . ALA A 1 80 ? 9.020 -15.425 13.258 1.00 11.92 79 ALA A O 1
ATOM 1225 N N . THR A 1 81 ? 6.972 -14.895 14.008 1.00 12.20 80 THR A N 1
ATOM 1226 C CA . THR A 1 81 ? 6.338 -15.682 12.943 1.00 12.69 80 THR A CA 1
ATOM 1227 C C . THR A 1 81 ? 6.760 -15.229 11.544 1.00 12.42 80 THR A C 1
ATOM 1228 O O . THR A 1 81 ? 6.973 -16.047 10.640 1.00 13.21 80 THR A O 1
ATOM 1239 N N . GLU A 1 82 ? 6.867 -13.919 11.360 1.00 11.52 81 GLU A N 1
ATOM 1240 C CA . GLU A 1 82 ? 7.237 -13.344 10.083 1.00 12.37 81 GLU A CA 1
ATOM 1241 C C . GLU A 1 82 ? 8.756 -13.319 9.855 1.00 11.49 81 GLU A C 1
ATOM 1242 O O . GLU A 1 82 ? 9.216 -12.920 8.786 1.00 12.67 81 GLU A O 1
ATOM 1254 N N . ASN A 1 83 ? 9.524 -13.751 10.849 1.00 11.27 82 ASN A N 1
ATOM 1255 C CA . ASN A 1 83 ? 10.978 -13.704 10.794 1.00 11.48 82 ASN A CA 1
ATOM 1256 C C . ASN A 1 83 ? 11.503 -12.298 10.520 1.00 11.19 82 ASN A C 1
ATOM 1257 O O . ASN A 1 83 ? 12.436 -12.115 9.749 1.00 13.85 82 ASN A O 1
ATOM 1266 N N . ILE A 1 84 ? 10.905 -11.310 11.189 1.00 10.23 83 ILE A N 1
ATOM 1267 C CA . ILE A 1 84 ? 11.331 -9.913 11.109 1.00 10.14 83 ILE A CA 1
ATOM 1268 C C . ILE A 1 84 ? 11.874 -9.536 12.486 1.00 10.18 83 ILE A C 1
ATOM 1269 O O . ILE A 1 84 ? 11.187 -9.719 13.485 1.00 10.39 83 ILE A O 1
ATOM 1285 N N . PRO A 1 85 ? 13.090 -8.982 12.569 1.00 10.86 84 PRO A N 1
ATOM 1286 C CA . PRO A 1 85 ? 13.603 -8.644 13.899 1.00 11.38 84 PRO A CA 1
ATOM 1287 C C . PRO A 1 85 ? 12.723 -7.631 14.610 1.00 9.42 84 PRO A C 1
ATOM 1288 O O . PRO A 1 85 ? 12.167 -6.702 13.989 1.00 9.29 84 PRO A O 1
ATOM 1299 N N . VAL A 1 86 ? 12.630 -7.777 15.919 1.00 10.67 85 VAL A N 1
ATOM 1300 C CA . VAL A 1 86 ? 11.802 -6.915 16.720 1.00 11.02 85 VAL A CA 1
ATOM 1301 C C . VAL A 1 86 ? 12.495 -5.602 17.081 1.00 10.25 85 VAL A C 1
ATOM 1302 O O . VAL A 1 86 ? 13.716 -5.534 17.238 1.00 11.53 85 VAL A O 1
ATOM 1312 N N . VAL A 1 87 ? 11.679 -4.563 17.238 1.00 9.83 86 VAL A N 1
ATOM 1313 C CA . VAL A 1 87 ? 12.088 -3.325 17.903 1.00 9.57 86 VAL A CA 1
ATOM 1314 C C . VAL A 1 87 ? 12.012 -3.566 19.401 1.00 9.25 86 VAL A C 1
ATOM 1315 O O . VAL A 1 87 ? 10.974 -3.996 19.924 1.00 12.68 86 VAL A O 1
ATOM 1328 N N . ARG A 1 88 ? 13.114 -3.315 20.087 1.00 8.19 87 ARG A N 1
ATOM 1329 C CA A ARG A 1 88 ? 13.220 -3.562 21.505 0.48 8.60 87 ARG A CA 1
ATOM 1330 C CA B ARG A 1 88 ? 13.179 -3.571 21.499 0.52 9.24 87 ARG A CA 1
ATOM 1331 C C . ARG A 1 88 ? 12.312 -2.620 22.297 1.00 8.17 87 ARG A C 1
ATOM 1332 O O . ARG A 1 88 ? 12.133 -1.456 21.938 1.00 8.42 87 ARG A O 1
ATOM 1369 N N . ARG A 1 89 ? 11.786 -3.108 23.413 1.00 8.82 88 ARG A N 1
ATOM 1370 C CA A ARG A 1 89 ? 10.807 -2.323 24.163 0.75 9.21 88 ARG A CA 1
ATOM 1371 C CA B ARG A 1 89 ? 10.818 -2.335 24.168 0.25 8.81 88 ARG A CA 1
ATOM 1372 C C . ARG A 1 89 ? 11.319 -0.929 24.562 1.00 8.51 88 ARG A C 1
ATOM 1373 O O . ARG A 1 89 ? 10.548 0.024 24.481 1.00 8.70 88 ARG A O 1
ATOM 1412 N N . PRO A 1 90 ? 12.589 -0.768 24.993 1.00 8.13 89 PRO A N 1
ATOM 1413 C CA . PRO A 1 90 ? 13.041 0.584 25.364 1.00 8.26 89 PRO A CA 1
ATOM 1414 C C . PRO A 1 90 ? 13.113 1.563 24.193 1.00 8.03 89 PRO A C 1
ATOM 1415 O O . PRO A 1 90 ? 13.286 2.752 24.446 1.00 9.26 89 PRO A O 1
ATOM 1426 N N . ASP A 1 91 ? 13.035 1.106 22.949 1.00 7.60 90 ASP A N 1
ATOM 1427 C CA . ASP A 1 91 ? 13.008 1.966 21.781 1.00 7.71 90 ASP A CA 1
ATOM 1428 C C . ASP A 1 91 ? 11.609 2.284 21.291 1.00 7.85 90 ASP A C 1
ATOM 1429 O O . ASP A 1 91 ? 11.441 3.197 20.489 1.00 8.56 90 ASP A O 1
ATOM 1438 N N . ARG A 1 92 ? 10.601 1.526 21.720 1.00 8.49 91 ARG A N 1
ATOM 1439 C CA . ARG A 1 92 ? 9.288 1.595 21.086 1.00 9.03 91 ARG A CA 1
ATOM 1440 C C . ARG A 1 92 ? 8.666 2.995 21.107 1.00 9.01 91 ARG A C 1
ATOM 1441 O O . ARG A 1 92 ? 8.248 3.532 20.068 1.00 9.04 91 ARG A O 1
ATOM 1462 N N . LYS A 1 93 ? 8.552 3.569 22.299 1.00 9.36 92 LYS A N 1
ATOM 1463 C CA . LYS A 1 93 ? 7.847 4.836 22.415 1.00 9.91 92 LYS A CA 1
ATOM 1464 C C . LYS A 1 93 ? 8.596 5.938 21.661 1.00 9.12 92 LYS A C 1
ATOM 1465 O O . LYS A 1 93 ? 7.981 6.746 20.960 1.00 9.38 92 LYS A O 1
ATOM 1479 N N . ASP A 1 94 ? 9.910 5.976 21.822 1.00 8.54 93 ASP A N 1
ATOM 1480 C CA . ASP A 1 94 ? 10.700 7.005 21.178 1.00 8.43 93 ASP A CA 1
ATOM 1481 C C . ASP A 1 94 ? 10.617 6.890 19.658 1.00 8.11 93 ASP A C 1
ATOM 1482 O O . ASP A 1 94 ? 10.419 7.893 18.950 1.00 8.45 93 ASP A O 1
ATOM 1491 N N . LEU A 1 95 ? 10.782 5.685 19.118 1.00 7.99 94 LEU A N 1
ATOM 1492 C CA . LEU A 1 95 ? 10.746 5.482 17.689 1.00 7.75 94 LEU A CA 1
ATOM 1493 C C . LEU A 1 95 ? 9.370 5.831 17.130 1.00 7.31 94 LEU A C 1
ATOM 1494 O O . LEU A 1 95 ? 9.275 6.528 16.112 1.00 8.20 94 LEU A O 1
ATOM 1510 N N . LEU A 1 96 ? 8.298 5.362 17.762 1.00 7.96 95 LEU A N 1
ATOM 1511 C CA . LEU A 1 96 ? 6.976 5.689 17.264 1.00 8.36 95 LEU A CA 1
ATOM 1512 C C . LEU A 1 96 ? 6.708 7.183 17.348 1.00 8.28 95 LEU A C 1
ATOM 1513 O O . LEU A 1 96 ? 6.072 7.751 16.453 1.00 8.87 95 LEU A O 1
ATOM 1529 N N . GLY A 1 97 ? 7.171 7.834 18.408 1.00 8.25 96 GLY A N 1
ATOM 1530 C CA . GLY A 1 97 ? 6.976 9.270 18.520 1.00 8.83 96 GLY A CA 1
ATOM 1531 C C . GLY A 1 97 ? 7.686 10.025 17.408 1.00 8.71 96 GLY A C 1
ATOM 1532 O O . GLY A 1 97 ? 7.164 11.010 16.865 1.00 9.49 96 GLY A O 1
ATOM 1536 N N . TYR A 1 98 ? 8.893 9.593 17.054 1.00 8.29 97 TYR A N 1
ATOM 1537 C CA . TYR A 1 98 ? 9.610 10.177 15.929 1.00 8.29 97 TYR A CA 1
ATOM 1538 C C . TYR A 1 98 ? 8.822 9.962 14.635 1.00 7.91 97 TYR A C 1
ATOM 1539 O O . TYR A 1 98 ? 8.579 10.901 13.873 1.00 7.67 97 TYR A O 1
ATOM 1557 N N . LEU A 1 99 ? 8.400 8.728 14.388 1.00 7.76 98 LEU A N 1
ATOM 1558 C CA . LEU A 1 99 ? 7.678 8.416 13.159 1.00 8.06 98 LEU A CA 1
ATOM 1559 C C . LEU A 1 99 ? 6.371 9.197 13.022 1.00 7.92 98 LEU A C 1
ATOM 1560 O O . LEU A 1 99 ? 5.970 9.499 11.903 1.00 8.72 98 LEU A O 1
ATOM 1576 N N . ASN A 1 100 ? 5.712 9.466 14.150 1.00 7.93 99 ASN A N 1
ATOM 1577 C CA . ASN A 1 100 ? 4.443 10.185 14.176 1.00 8.57 99 ASN A CA 1
ATOM 1578 C C . ASN A 1 100 ? 4.595 11.698 14.256 1.00 8.19 99 ASN A C 1
ATOM 1579 O O . ASN A 1 100 ? 3.597 12.401 14.242 1.00 9.17 99 ASN A O 1
ATOM 1588 N N . GLY A 1 101 ? 5.819 12.198 14.323 1.00 8.04 100 GLY A N 1
ATOM 1589 C CA . GLY A 1 101 ? 6.025 13.629 14.394 1.00 8.31 100 GLY A CA 1
ATOM 1590 C C . GLY A 1 101 ? 5.760 14.234 15.763 1.00 8.21 100 GLY A C 1
ATOM 1591 O O . GLY A 1 101 ? 5.666 15.454 15.870 1.00 9.00 100 GLY A O 1
ATOM 1595 N N . GLU A 1 102 ? 5.683 13.417 16.815 1.00 8.68 101 GLU A N 1
ATOM 1596 C CA A GLU A 1 102 ? 5.765 13.927 18.183 0.61 8.52 101 GL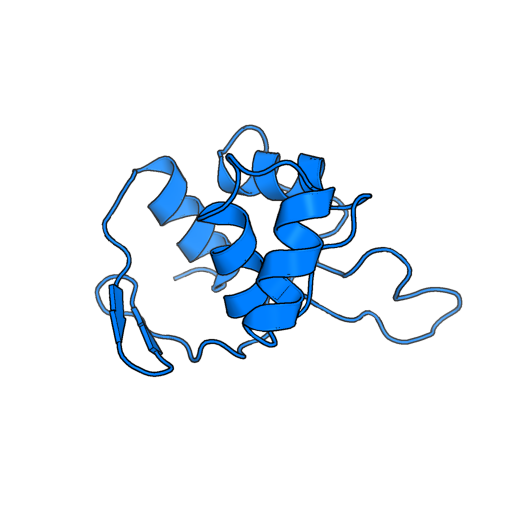U A CA 1
ATOM 1597 C CA B GLU A 1 102 ? 5.722 13.954 18.161 0.39 9.86 101 GLU A CA 1
ATOM 1598 C C . GLU A 1 102 ? 7.111 14.554 18.444 1.00 8.96 101 GLU A C 1
ATOM 1599 O O . GLU A 1 102 ? 7.239 15.435 19.301 1.00 10.70 101 GLU A O 1
ATOM 1622 N N . ALA A 1 103 ? 8.128 14.071 17.733 1.00 8.60 102 ALA A N 1
ATOM 1623 C CA . ALA A 1 103 ? 9.485 14.579 17.811 1.00 8.77 102 ALA A CA 1
ATOM 1624 C C . ALA A 1 103 ? 10.029 14.656 16.401 1.00 8.64 102 ALA A C 1
ATOM 1625 O O . ALA A 1 103 ? 9.530 13.978 15.489 1.00 9.20 102 ALA A O 1
ATOM 1632 N N . SER A 1 104 ? 11.090 15.432 16.248 1.00 8.52 103 SER A N 1
ATOM 1633 C CA . SER A 1 104 ? 11.770 15.581 14.968 1.00 8.47 103 SER A CA 1
ATOM 1634 C C . SER A 1 104 ? 13.229 15.100 14.985 1.00 9.20 103 SER A C 1
ATOM 1635 O O . SER A 1 104 ? 13.926 15.204 13.982 1.00 9.94 103 SER A O 1
ATOM 1643 N N . THR A 1 105 ? 13.667 14.581 16.141 1.00 9.23 104 THR A N 1
ATOM 1644 C CA A THR A 1 105 ? 14.985 13.969 16.350 0.49 9.09 104 THR A CA 1
ATOM 1645 C CA B THR A 1 105 ? 14.889 13.816 16.175 0.51 11.11 104 THR A CA 1
ATOM 1646 C C . THR A 1 105 ? 14.788 12.835 17.330 1.00 9.82 104 THR A C 1
ATOM 1647 O O . THR A 1 105 ? 13.727 12.728 17.958 1.00 10.27 104 THR A O 1
ATOM 1668 N N . SER A 1 106 ? 15.840 12.043 17.510 1.00 9.95 105 SER A N 1
ATOM 1669 C CA . SER A 1 106 ? 15.930 11.072 18.574 1.00 9.98 105 SER A CA 1
ATOM 1670 C C . SER A 1 106 ? 17.382 10.988 19.001 1.00 10.33 105 SER A C 1
ATOM 1671 O O . SER A 1 106 ? 18.266 11.050 18.161 1.00 11.28 105 SER A O 1
ATOM 1679 N N . ALA A 1 107 ? 17.613 10.737 20.282 1.00 11.82 106 ALA A N 1
ATOM 1680 C CA . ALA A 1 107 ? 18.956 10.459 20.762 1.00 13.11 106 ALA A CA 1
ATOM 1681 C C . ALA A 1 107 ? 19.507 9.144 20.186 1.00 11.68 106 ALA A C 1
ATOM 1682 O O . ALA A 1 107 ? 20.707 8.899 20.254 1.00 14.29 106 ALA A O 1
ATOM 1689 N N . SER A 1 108 ? 18.635 8.311 19.628 1.00 9.64 107 SER A N 1
ATOM 1690 C CA . SER A 1 108 ? 19.051 7.070 18.994 1.00 9.59 107 SER A CA 1
ATOM 1691 C C . SER A 1 108 ? 19.323 7.221 17.513 1.00 9.73 107 SER A C 1
ATOM 1692 O O . SER A 1 108 ? 19.692 6.244 16.862 1.00 11.93 107 SER A O 1
ATOM 1700 N N . ILE A 1 109 ? 19.133 8.405 16.941 1.00 10.36 108 ILE A N 1
ATOM 1701 C CA . ILE A 1 109 ? 19.358 8.532 15.517 1.00 12.36 108 ILE A CA 1
ATOM 1702 C C . ILE A 1 109 ? 20.603 9.183 15.268 1.00 16.70 108 ILE A C 1
ATOM 1703 O O . ILE A 1 109 ? 20.775 10.298 15.686 1.00 23.91 108 ILE A O 1
ATOM 1716 N N . ASP A 1 110 ? 21.494 8.489 14.557 0.83 14.15 109 ASP A N 1
ATOM 1717 C CA . ASP A 1 110 ? 22.736 9.126 14.245 1.00 19.35 109 ASP A CA 1
ATOM 1718 C C . ASP A 1 110 ? 22.684 9.735 12.843 0.86 20.59 109 ASP A C 1
ATOM 1719 O O . ASP A 1 110 ? 22.538 9.068 11.832 0.63 22.54 109 ASP A O 1
ATOM 1724 N N . ARG A 1 111 ? 22.675 11.068 12.825 1.00 23.77 110 ARG A N 1
ATOM 1725 C CA . ARG A 1 111 ? 22.439 11.842 11.579 1.00 23.81 110 ARG A CA 1
ATOM 1726 C C . ARG A 1 111 ? 23.209 13.140 11.421 1.00 19.64 110 ARG A C 1
ATOM 1727 O O . ARG A 1 111 ? 22.796 14.171 11.939 0.53 16.88 110 ARG A O 1
ATOM 1735 N N . SER A 1 112 ? 24.267 13.093 10.621 1.00 19.53 111 SER A N 1
ATOM 1736 C CA . SER A 1 112 ? 25.105 14.238 10.326 1.00 20.89 111 SER A CA 1
ATOM 1737 C C . SER A 1 112 ? 24.422 15.270 9.435 1.00 18.46 111 SER A C 1
ATOM 1738 O O . SER A 1 112 ? 24.753 16.453 9.379 0.52 15.27 111 SER A O 1
#

Organism: Homo sapiens (NCBI:txid9606)

Nearest PDB structures (foldseek):
  5yde-assembly1_A  TM=1.009E+00  e=1.692E-21  Homo sapiens
  5ydf-assembly2_B  TM=9.840E-01  e=3.725E-17  Homo sapiens
  7ljf-assembly1_C  TM=2.407E-01  e=1.859E+00  Mycobacterium tuberculosis
  2p62-assembly1_B  TM=2.002E-01  e=2.407E+00  Pyrococcus horikoshii OT3

Solvent-accessible surface area: 6745 Å² total; per-residue (Å²): 104,58,26,8,0,28,8,0,44,81,24,10,79,104,156,76,143,47,57,72,135,60,107,79,0,42,0,55,176,89,54,49,71,57,110,35,117,8,18,0,15,24,136,46,38,27,125,171,83,111,100,120,85,56,8,21,0,29,1,0,10,25,0,20,95,21,67,139,38,61,16,73,71,0,50,158,88,0,67,99,80,134,26,89,54,0,110,141,73,2,32,184,62,0,23,14,12,0,76,35,150,41,86,109,13,115,24,25,54,144,156

GO terms:
  GO:0005634 nucleus (C, IDA)
  GO:0000993 RNA polymerase II complex binding (F, IDA)
  GO:0045638 negative regulation of myeloid cell differentiation (P, IDA)
  GO:0016593 Cdc73/Paf1 complex (C, IDA)
  GO:2000134 negative regulation of G1/S transition of mitotic cell cycle (P, IDA)
  GO:0030177 positive regulation of Wnt signaling pathway (P, IDA)
  GO:0008285 negative regulation of cell population proliferation (P, IDA)
  GO:0031442 positive regulation of mRNA 3'-end processing (P, IMP)
  GO:1902808 positive regulation of cell cycle G1/S phase transition (P, IMP)
  GO:0005515 protein binding (F, IPI)
  GO:0005654 nucleoplasm (C, TAS)
  GO:0000781 chromosome, telomeric region (C, HDA)
  GO:0005654 nucleoplasm (C, IDA)
  GO:0006368 transcription elongation by RNA polymerase II (P, IDA)
  GO:0045944 positive regulation of transcription by RNA polymerase II (P, IDA)
  GO:0031124 mRNA 3'-end processing (P, IMP)
  GO:0031648 protein destabilization (P, IMP)
  GO:0048147 negative regulation of fibroblast proliferation (P, IMP)
  GO:0050680 negative regulation of epithelial cell proliferation (P, IMP)
  GO:0000122 negative regulation of transcription by RNA polymerase II (P, IMP)

B-factor: mean 15.88, std 8.93, range [7.3, 58.0]

Foldseek 3Di:
DDFPLVLLLVCLQVVNDWDDDPQWIDRPPDIDGQQDFAQFWAPPAPPPNGDTGGAGNVQLVLCVVVVVDDLVVSCVVCVVVVHDHRDPVCNVVSVCCSNVVDVDGPRGDDD